Protein AF-A0AA38DSI3-F1 (afdb_monomer)

Nearest PDB structures (foldseek):
  7qya-assembly1_d  TM=2.895E-01  e=2.651E+00  Homo sapiens
  8oz0-assembly1_J  TM=3.644E-01  e=6.058E+00  Homo sapiens

Structure (mmCIF, N/CA/C/O backbone):
data_AF-A0AA38DSI3-F1
#
_entry.id   AF-A0AA38DSI3-F1
#
loop_
_atom_site.group_PDB
_atom_site.id
_atom_site.type_symbol
_atom_site.label_atom_id
_atom_site.label_alt_id
_atom_site.label_comp_id
_atom_site.label_asym_id
_atom_site.label_entity_id
_atom_site.label_seq_id
_atom_site.pdbx_PDB_ins_code
_atom_site.Cartn_x
_atom_site.Cartn_y
_atom_site.Cartn_z
_atom_site.occupancy
_atom_site.B_iso_or_equiv
_atom_site.auth_seq_id
_atom_site.auth_comp_id
_atom_site.auth_asym_id
_atom_site.auth_atom_id
_atom_site.pdbx_PDB_model_num
ATOM 1 N N . MET A 1 1 ? -26.813 -2.487 16.974 1.00 48.69 1 MET A N 1
ATOM 2 C CA . MET A 1 1 ? -26.670 -2.305 18.436 1.00 48.69 1 MET A CA 1
ATOM 3 C C . MET A 1 1 ? -25.994 -0.966 18.668 1.00 48.69 1 MET A C 1
ATOM 5 O O . MET A 1 1 ? -25.094 -0.634 17.911 1.00 48.69 1 MET A O 1
ATOM 9 N N . LYS A 1 2 ? -26.479 -0.150 19.606 1.00 64.44 2 LYS A N 1
ATOM 10 C CA . LYS A 1 2 ? -25.914 1.180 19.876 1.00 64.44 2 LYS A CA 1
ATOM 11 C C . LYS A 1 2 ? -24.798 0.987 20.908 1.00 64.44 2 LYS A C 1
ATOM 13 O O . LYS A 1 2 ? -25.106 0.487 21.983 1.00 64.44 2 LYS A O 1
ATOM 18 N N . LEU A 1 3 ? -23.550 1.314 20.563 1.00 73.88 3 LEU A N 1
ATOM 19 C CA . LEU A 1 3 ? -22.416 1.258 21.499 1.00 73.88 3 LEU A CA 1
ATOM 20 C C . LEU A 1 3 ? -22.756 1.978 22.807 1.00 73.88 3 LEU A C 1
ATOM 22 O O . LEU A 1 3 ? -23.334 3.073 22.778 1.00 73.88 3 LEU A O 1
ATOM 26 N N . SER A 1 4 ? -22.364 1.385 23.931 1.00 81.56 4 SER A N 1
ATOM 27 C CA . SER A 1 4 ? -22.469 2.016 25.245 1.00 81.56 4 SER A CA 1
ATOM 28 C C . SER A 1 4 ? -21.498 3.195 25.350 1.00 81.56 4 SER A C 1
ATOM 30 O O . SER A 1 4 ? -20.478 3.241 24.664 1.00 81.56 4 SER A O 1
ATOM 32 N N . ALA A 1 5 ? -21.784 4.158 26.231 1.00 79.31 5 ALA A N 1
ATOM 33 C CA . ALA A 1 5 ? -20.927 5.335 26.418 1.00 79.31 5 ALA A CA 1
ATOM 34 C C . ALA A 1 5 ? -19.47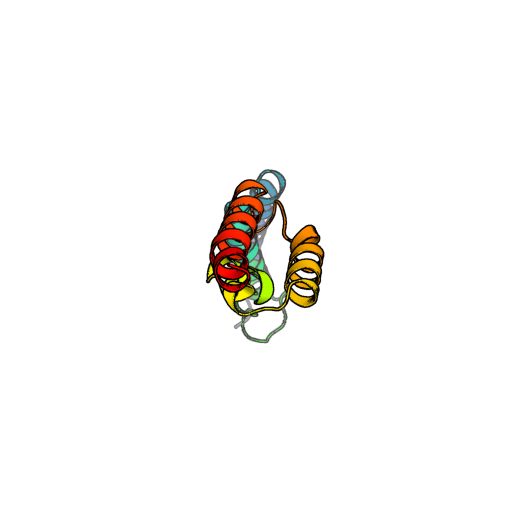8 4.970 26.803 1.00 79.31 5 ALA A C 1
ATOM 36 O O . ALA A 1 5 ? -18.550 5.629 26.350 1.00 79.31 5 ALA A O 1
ATOM 37 N N . ILE A 1 6 ? -19.294 3.895 27.578 1.00 83.62 6 ILE A N 1
ATOM 38 C CA . ILE A 1 6 ? -17.973 3.375 27.964 1.00 83.62 6 ILE A CA 1
ATOM 39 C C . ILE A 1 6 ? -17.250 2.732 26.777 1.00 83.62 6 ILE A C 1
ATOM 41 O O . ILE A 1 6 ? -16.075 2.992 26.571 1.00 83.62 6 ILE A O 1
ATOM 45 N N . GLU A 1 7 ? -17.954 1.950 25.956 1.00 81.25 7 GLU A N 1
ATOM 46 C CA . GLU A 1 7 ? -17.360 1.312 24.773 1.00 81.25 7 GLU A CA 1
ATOM 47 C C . GLU A 1 7 ? -16.944 2.347 23.722 1.00 81.25 7 GLU A C 1
ATOM 49 O O . GLU A 1 7 ? -15.940 2.170 23.045 1.00 81.25 7 GLU A O 1
ATOM 54 N N . ARG A 1 8 ? -17.684 3.458 23.596 1.00 83.00 8 ARG A N 1
ATOM 55 C CA . ARG A 1 8 ? -17.239 4.583 22.761 1.00 83.00 8 ARG A CA 1
ATOM 56 C C . ARG A 1 8 ? -15.981 5.242 23.299 1.00 83.00 8 ARG A C 1
ATOM 58 O O . ARG A 1 8 ? -15.132 5.592 22.496 1.00 83.00 8 ARG A O 1
ATOM 65 N N . LEU A 1 9 ? -15.895 5.436 24.614 1.00 87.38 9 LEU A N 1
ATOM 66 C CA . LEU A 1 9 ? -14.734 6.063 25.236 1.00 87.38 9 LEU A CA 1
ATOM 67 C C . LEU A 1 9 ? -13.477 5.215 25.006 1.00 87.38 9 LEU A C 1
ATOM 69 O O . LEU A 1 9 ? -12.499 5.731 24.487 1.00 87.38 9 LEU A O 1
ATOM 73 N N . ASP A 1 10 ? -13.563 3.909 25.262 1.00 88.19 10 ASP A N 1
ATOM 74 C CA . ASP A 1 10 ? -12.467 2.956 25.039 1.00 88.19 10 ASP A CA 1
ATOM 75 C C . ASP A 1 10 ? -12.010 2.922 23.568 1.00 88.19 10 ASP A C 1
ATOM 77 O O . ASP A 1 10 ? -10.821 2.993 23.262 1.00 88.19 10 ASP A O 1
ATOM 81 N N . LEU A 1 11 ? -12.964 2.909 22.630 1.00 87.38 11 LEU A N 1
ATOM 82 C CA . LEU A 1 11 ? -12.663 2.979 21.201 1.00 87.38 11 LEU A CA 1
ATOM 83 C C . LEU A 1 11 ? -12.056 4.329 20.787 1.00 87.38 11 LEU A C 1
ATOM 85 O O . LEU A 1 11 ? -11.224 4.357 19.885 1.00 87.38 11 LEU A O 1
ATOM 89 N N . SER A 1 12 ? -12.456 5.438 21.413 1.00 85.81 12 SER A N 1
ATOM 90 C CA . SER A 1 12 ? -11.848 6.752 21.175 1.00 85.81 12 SER A CA 1
ATOM 91 C C . SER A 1 12 ? -10.412 6.816 21.695 1.00 85.81 12 SER A C 1
ATOM 93 O O . SER A 1 12 ? -9.540 7.252 20.952 1.00 85.81 12 SER A O 1
ATOM 95 N N . ASP A 1 13 ? -10.144 6.308 22.899 1.00 90.75 13 ASP A N 1
ATOM 96 C CA . ASP A 1 13 ? -8.783 6.234 23.445 1.00 90.75 13 ASP A CA 1
ATOM 97 C C . ASP A 1 13 ? -7.876 5.363 22.557 1.00 90.75 13 ASP A C 1
ATOM 99 O O . ASP A 1 13 ? -6.750 5.743 22.225 1.00 90.75 13 ASP A O 1
ATOM 103 N N . LYS A 1 14 ? -8.396 4.224 22.083 1.00 88.94 14 LYS A N 1
ATOM 104 C CA . LYS A 1 14 ? -7.683 3.351 21.144 1.00 88.94 14 LYS A CA 1
ATOM 105 C C . LYS A 1 14 ? -7.414 4.030 19.796 1.00 88.94 14 LYS A C 1
ATOM 107 O O . LYS A 1 14 ? -6.346 3.843 19.217 1.00 88.94 14 LYS A O 1
ATOM 112 N N . LEU A 1 15 ? -8.369 4.809 19.287 1.00 89.06 15 LEU A N 1
ATOM 113 C CA . LEU A 1 15 ? -8.205 5.571 18.048 1.00 89.06 15 LEU A CA 1
ATOM 114 C C . LEU A 1 15 ? -7.083 6.609 18.173 1.00 89.06 15 LEU A C 1
ATOM 116 O O . LEU A 1 15 ? -6.255 6.719 17.270 1.00 89.06 15 LEU A O 1
ATOM 120 N N . ASP A 1 16 ? -7.037 7.346 19.283 1.00 90.00 16 ASP A N 1
ATOM 121 C CA . ASP A 1 16 ? -5.992 8.338 19.551 1.00 90.00 16 ASP A CA 1
ATOM 122 C C . ASP A 1 16 ? -4.596 7.699 19.628 1.00 90.00 16 ASP A C 1
ATOM 124 O O . ASP A 1 16 ? -3.635 8.236 19.065 1.00 90.00 16 ASP A O 1
ATOM 128 N N . GLU A 1 17 ? -4.476 6.522 20.249 1.00 91.88 17 GLU A N 1
ATOM 129 C CA . GLU A 1 17 ? -3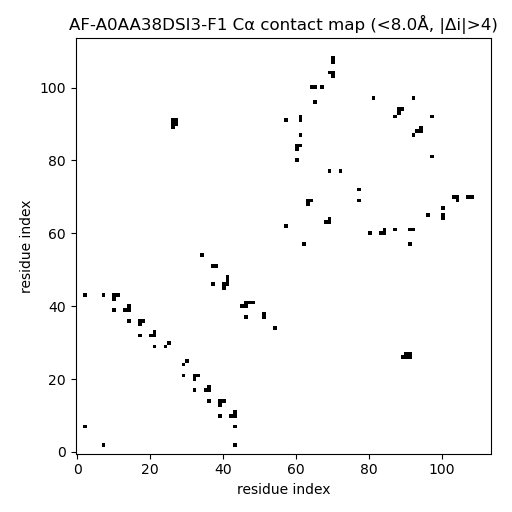.214 5.776 20.305 1.00 91.88 17 GLU A CA 1
ATOM 130 C C . GLU A 1 17 ? -2.744 5.340 18.907 1.00 91.88 17 GLU A C 1
ATOM 132 O O . GLU A 1 17 ? -1.601 5.613 18.521 1.00 91.88 17 GLU A O 1
ATOM 137 N N . LEU A 1 18 ? -3.640 4.746 18.112 1.00 88.25 18 LEU A N 1
ATOM 138 C CA . LEU A 1 18 ? -3.344 4.307 16.745 1.00 88.25 18 LEU A CA 1
ATOM 139 C C . LEU A 1 18 ? -2.964 5.484 15.834 1.00 88.25 18 LEU A C 1
ATOM 141 O O . LEU A 1 18 ? -1.999 5.395 15.073 1.00 88.25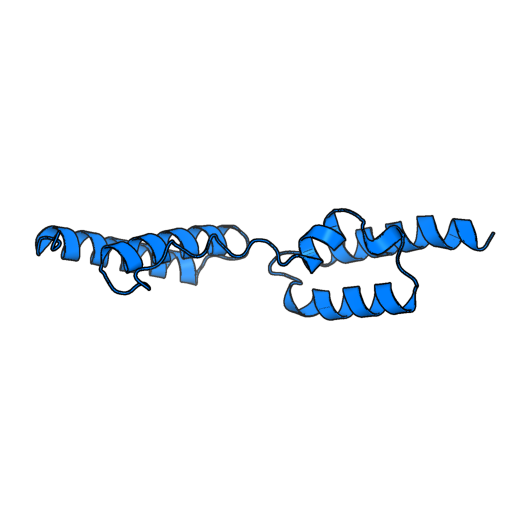 18 LEU A O 1
ATOM 145 N N . LEU A 1 19 ? -3.661 6.621 15.941 1.00 86.38 19 LEU A N 1
ATOM 146 C CA . LEU A 1 19 ? -3.318 7.850 15.215 1.00 86.38 19 LEU A CA 1
ATOM 147 C C . LEU A 1 19 ? -1.960 8.414 15.653 1.00 86.38 19 LEU A C 1
ATOM 149 O O . LEU A 1 19 ? -1.216 8.959 14.832 1.00 86.38 19 LEU A O 1
ATOM 153 N N . GLY A 1 20 ? -1.613 8.284 16.935 1.00 87.62 20 GLY A N 1
ATOM 154 C CA . GLY A 1 20 ? -0.293 8.624 17.459 1.00 87.62 20 GLY A CA 1
ATOM 155 C C . GLY A 1 20 ? 0.819 7.776 16.839 1.00 87.62 20 GLY A C 1
ATOM 156 O O . GLY A 1 20 ? 1.847 8.316 16.422 1.00 87.62 20 GLY A O 1
ATOM 157 N N . GLN A 1 21 ? 0.593 6.468 16.712 1.00 85.69 21 GLN A N 1
ATOM 158 C CA . GLN A 1 21 ? 1.530 5.531 16.088 1.00 85.69 21 GLN A CA 1
ATOM 159 C C . GLN A 1 21 ? 1.651 5.758 14.574 1.00 85.69 21 GLN A C 1
ATOM 161 O O . GLN A 1 21 ? 2.764 5.810 14.046 1.00 85.69 21 GLN A O 1
ATOM 166 N N . ALA A 1 22 ? 0.530 5.988 13.885 1.00 82.81 22 ALA A N 1
ATOM 167 C CA . ALA A 1 22 ? 0.494 6.220 12.442 1.00 82.81 22 ALA A CA 1
ATOM 168 C C . ALA A 1 22 ? 1.313 7.450 12.017 1.00 82.81 22 ALA A C 1
ATOM 170 O O . ALA A 1 22 ? 1.954 7.430 10.972 1.00 82.81 22 ALA A O 1
ATOM 171 N N . LYS A 1 23 ? 1.385 8.500 12.850 1.00 81.88 23 LYS A N 1
ATOM 172 C CA . LYS A 1 23 ? 2.200 9.701 12.568 1.00 81.88 23 LYS A CA 1
ATOM 173 C C . LYS A 1 23 ? 3.693 9.423 12.397 1.00 81.88 23 LYS A C 1
ATOM 175 O O . LYS A 1 23 ? 4.381 10.226 11.773 1.00 81.88 23 LYS A O 1
ATOM 180 N N . SER A 1 24 ? 4.192 8.341 12.989 1.00 79.06 24 SER A N 1
ATOM 181 C CA . SER A 1 24 ? 5.619 7.992 12.978 1.00 79.06 24 SER A CA 1
ATOM 182 C C . SER A 1 24 ? 5.912 6.716 12.184 1.00 79.06 24 SER A C 1
ATOM 184 O O . SER A 1 24 ? 7.077 6.361 12.011 1.00 79.06 24 SER A O 1
ATOM 186 N N . ALA A 1 25 ? 4.876 6.020 11.711 1.00 78.38 25 ALA A N 1
ATOM 187 C CA . ALA A 1 25 ? 4.997 4.793 10.938 1.00 78.38 25 ALA A CA 1
ATOM 188 C C . ALA A 1 25 ? 5.159 5.085 9.440 1.00 78.38 25 ALA A C 1
ATOM 190 O O . ALA A 1 25 ? 4.643 6.070 8.916 1.00 78.38 25 ALA A O 1
ATOM 191 N N . THR A 1 26 ? 5.862 4.203 8.732 1.00 76.19 26 THR A N 1
ATOM 192 C CA . THR A 1 26 ? 6.089 4.304 7.284 1.00 76.19 26 THR A CA 1
ATOM 193 C C . THR A 1 26 ? 5.917 2.945 6.602 1.00 76.19 26 THR A C 1
ATOM 195 O O . THR A 1 26 ? 6.009 1.893 7.242 1.00 76.19 26 THR A O 1
ATOM 198 N N . GLY A 1 27 ? 5.646 2.961 5.292 1.00 78.75 27 GLY A N 1
ATOM 199 C CA . GLY A 1 27 ? 5.519 1.751 4.473 1.00 78.75 27 GLY A CA 1
ATOM 200 C C . GLY A 1 27 ? 4.427 0.796 4.970 1.00 78.75 27 GLY A C 1
ATOM 201 O O . GLY A 1 27 ? 3.326 1.221 5.309 1.00 78.75 27 GLY A O 1
ATOM 202 N N . ILE A 1 28 ? 4.745 -0.498 5.046 1.00 72.94 28 ILE A N 1
ATOM 203 C CA . ILE A 1 28 ? 3.800 -1.561 5.435 1.00 72.94 28 ILE A CA 1
ATOM 204 C C . ILE A 1 28 ? 3.249 -1.376 6.855 1.00 72.94 28 ILE A C 1
ATOM 206 O O . ILE A 1 28 ? 2.078 -1.647 7.094 1.00 72.94 28 ILE A O 1
ATOM 210 N N . ALA A 1 29 ? 4.056 -0.859 7.786 1.00 75.19 29 ALA A N 1
ATOM 211 C CA . ALA A 1 29 ? 3.601 -0.606 9.153 1.00 75.19 29 ALA A CA 1
ATOM 212 C C . ALA A 1 29 ? 2.546 0.510 9.213 1.00 75.19 29 ALA A C 1
ATOM 214 O O . ALA A 1 29 ? 1.629 0.450 10.025 1.00 75.19 29 ALA A O 1
ATOM 215 N N . LEU A 1 30 ? 2.655 1.516 8.337 1.00 80.19 30 LEU A N 1
ATOM 216 C CA . LEU A 1 30 ? 1.635 2.555 8.218 1.00 80.19 30 LEU A CA 1
ATOM 217 C C . LEU A 1 30 ? 0.335 1.989 7.636 1.00 80.19 30 LEU A C 1
ATOM 219 O O . LEU A 1 30 ? -0.738 2.378 8.082 1.00 80.19 30 LEU A O 1
ATOM 223 N N . LEU A 1 31 ? 0.419 1.081 6.662 1.00 78.38 31 LEU A N 1
ATOM 224 C CA . LEU A 1 31 ? -0.763 0.449 6.067 1.00 78.38 31 LEU A CA 1
ATOM 225 C C . LEU A 1 31 ? -1.540 -0.375 7.100 1.00 78.38 31 LEU A C 1
ATOM 227 O O . LEU A 1 31 ? -2.733 -0.150 7.266 1.00 78.38 31 LEU A O 1
ATOM 231 N N . ASP A 1 32 ? -0.850 -1.226 7.862 1.00 80.94 32 ASP A N 1
ATOM 232 C CA . ASP A 1 32 ? -1.468 -2.038 8.920 1.00 80.94 32 ASP A CA 1
ATOM 233 C C . ASP A 1 32 ? -2.127 -1.167 10.007 1.00 80.94 32 ASP A C 1
ATOM 235 O O . ASP A 1 32 ? -3.238 -1.438 10.459 1.00 80.94 32 ASP A O 1
ATOM 239 N N . LEU A 1 33 ? -1.488 -0.049 10.372 1.00 83.50 33 LEU A N 1
ATOM 240 C CA . LEU A 1 33 ? -2.071 0.915 11.307 1.00 83.50 33 LEU A CA 1
ATOM 241 C C . LEU A 1 33 ? -3.318 1.607 10.746 1.00 83.50 33 LEU A C 1
ATOM 243 O O . LEU A 1 33 ? -4.266 1.818 11.498 1.00 83.50 33 LEU A O 1
ATOM 247 N N . ASN A 1 34 ? -3.348 1.950 9.455 1.00 82.56 34 ASN A N 1
ATOM 248 C CA . ASN A 1 34 ? -4.543 2.538 8.842 1.00 82.56 34 ASN A CA 1
ATOM 249 C C . ASN A 1 34 ? -5.712 1.544 8.833 1.00 82.56 34 ASN A C 1
ATOM 251 O O . ASN A 1 34 ? -6.816 1.936 9.198 1.00 82.56 34 ASN A O 1
ATOM 255 N N . ASP A 1 35 ? -5.464 0.262 8.551 1.00 83.06 35 ASP A N 1
ATOM 256 C CA . ASP A 1 35 ? -6.504 -0.775 8.613 1.00 83.06 35 ASP A CA 1
ATOM 257 C C . ASP A 1 35 ? -7.111 -0.889 10.024 1.00 83.06 35 ASP A C 1
ATOM 259 O O . ASP A 1 35 ? -8.332 -0.973 10.197 1.00 83.06 35 ASP A O 1
ATOM 263 N N . GLN A 1 36 ? -6.270 -0.826 11.061 1.00 84.56 36 GLN A N 1
ATOM 264 C CA . GLN A 1 36 ? -6.727 -0.831 12.453 1.00 84.56 36 GLN A CA 1
ATOM 265 C C . GLN A 1 36 ? -7.518 0.438 12.821 1.00 84.56 36 GLN A C 1
ATOM 267 O O . GLN A 1 36 ? -8.510 0.355 13.552 1.00 84.56 36 GLN A O 1
ATOM 272 N N . ILE A 1 37 ? -7.104 1.607 12.320 1.00 86.62 37 ILE A N 1
ATOM 273 C CA . ILE A 1 37 ? -7.804 2.889 12.509 1.00 86.62 37 ILE A CA 1
ATOM 274 C C . ILE A 1 37 ? -9.192 2.837 11.864 1.00 86.62 37 ILE A C 1
ATOM 276 O O . ILE A 1 37 ? -10.181 3.194 12.510 1.00 86.62 37 ILE A O 1
ATOM 280 N N . ASP A 1 38 ? -9.282 2.351 10.627 1.00 83.75 38 ASP A N 1
ATOM 281 C CA . ASP A 1 38 ? -10.544 2.194 9.904 1.00 83.75 38 ASP A CA 1
ATOM 282 C C . ASP A 1 38 ? -11.498 1.241 10.634 1.00 83.75 38 ASP A C 1
ATOM 284 O O . ASP A 1 38 ? -12.679 1.555 10.804 1.00 83.75 38 ASP A O 1
ATOM 288 N N . GLU A 1 39 ? -10.999 0.123 11.169 1.00 85.44 39 GLU A N 1
ATOM 289 C CA . GLU A 1 39 ? -11.818 -0.800 11.961 1.00 85.44 39 GLU A CA 1
ATOM 290 C C . GLU A 1 39 ? -12.439 -0.109 13.191 1.00 85.44 39 GLU A C 1
ATOM 292 O O . GLU A 1 39 ? -13.624 -0.297 13.503 1.00 85.44 39 GLU A O 1
ATOM 297 N N . VAL A 1 40 ? -11.660 0.723 13.888 1.00 86.62 40 VAL A N 1
ATOM 298 C CA . VAL A 1 40 ? -12.125 1.483 15.056 1.00 86.62 40 VAL A CA 1
ATOM 299 C C . VAL A 1 40 ? -13.129 2.569 14.650 1.00 86.62 40 VAL A C 1
ATOM 301 O O . VAL A 1 40 ? -14.162 2.721 15.309 1.00 86.62 40 VAL A O 1
ATOM 304 N N . LEU A 1 41 ? -12.897 3.275 13.539 1.00 84.12 41 LEU A N 1
ATOM 305 C CA . LEU A 1 41 ? -13.817 4.283 13.001 1.00 84.12 41 LEU A CA 1
ATOM 306 C C . LEU A 1 41 ? -15.154 3.674 12.561 1.00 84.12 41 LEU A C 1
ATOM 308 O O . LEU A 1 41 ? -16.211 4.241 12.852 1.00 84.12 41 LEU A O 1
ATOM 312 N N . VAL A 1 42 ? -15.137 2.503 11.921 1.00 83.00 42 VAL A N 1
ATOM 313 C CA . VAL A 1 42 ? -16.348 1.749 11.561 1.00 83.00 42 VAL A CA 1
ATOM 314 C C . VAL A 1 42 ? -17.114 1.344 12.818 1.00 83.00 42 VAL A C 1
ATOM 316 O O . VAL A 1 42 ? -18.321 1.587 12.898 1.00 83.00 42 VAL A O 1
ATOM 319 N N . LYS A 1 43 ? -16.427 0.805 13.836 1.00 82.38 43 LYS A N 1
ATOM 320 C CA . LYS A 1 43 ? -17.047 0.448 15.124 1.00 82.38 43 LYS A CA 1
ATOM 321 C C . LYS A 1 43 ? -17.695 1.660 15.789 1.00 82.38 43 LYS A C 1
ATOM 323 O O . LYS A 1 43 ? -18.842 1.564 16.219 1.00 82.38 43 LYS A O 1
ATOM 328 N N . LEU A 1 44 ? -17.017 2.809 15.809 1.00 80.75 44 LEU A N 1
ATOM 329 C CA . LEU A 1 44 ? -17.538 4.072 16.349 1.00 80.75 44 LEU A CA 1
ATOM 330 C C . LEU A 1 44 ? -18.694 4.677 15.526 1.00 80.75 44 LEU A C 1
ATOM 332 O O . LEU A 1 44 ? -19.398 5.561 16.022 1.00 80.75 44 LEU A O 1
ATOM 336 N N . GLY A 1 45 ? -18.933 4.181 14.310 1.00 75.81 45 GLY A N 1
ATOM 337 C CA . GLY A 1 45 ? -19.994 4.646 13.416 1.00 75.81 45 GLY A CA 1
ATOM 338 C C . GLY A 1 45 ? -19.600 5.831 12.530 1.00 75.81 45 GLY A C 1
ATOM 339 O O . GLY A 1 45 ? -20.486 6.505 12.010 1.00 75.81 45 GLY A O 1
ATOM 340 N N . TYR A 1 46 ? -18.299 6.091 12.372 1.00 75.75 46 TYR A N 1
ATOM 341 C CA . TYR A 1 46 ? -17.739 7.119 11.486 1.00 75.75 46 TYR A CA 1
ATOM 342 C C . TYR A 1 46 ? -17.306 6.575 10.112 1.00 75.75 46 TYR A C 1
ATOM 344 O O . TYR A 1 46 ? -16.987 7.365 9.227 1.00 75.75 46 TYR A O 1
ATOM 352 N N . GLY A 1 47 ? -17.315 5.254 9.913 1.00 62.19 47 GLY A N 1
ATOM 353 C CA . GLY A 1 47 ? -17.041 4.615 8.622 1.00 62.19 47 GLY A CA 1
ATOM 354 C C . GLY A 1 47 ? -18.298 4.414 7.757 1.00 62.19 47 GLY A C 1
ATOM 355 O O . GLY A 1 47 ? -19.418 4.403 8.283 1.00 62.19 47 GLY A O 1
ATOM 356 N N . PRO A 1 48 ? -18.154 4.238 6.430 1.00 55.47 48 PRO A N 1
ATOM 357 C CA . PRO A 1 48 ? -19.268 3.837 5.577 1.00 55.47 48 PRO A CA 1
ATOM 358 C C . PRO A 1 48 ? -19.852 2.509 6.083 1.00 55.47 48 PRO A C 1
ATOM 360 O O . PRO A 1 48 ? -19.130 1.605 6.475 1.00 55.47 48 PRO A O 1
ATOM 363 N N . THR A 1 49 ? -21.179 2.369 6.080 1.00 53.44 49 THR A N 1
ATOM 364 C CA . THR A 1 49 ? -21.887 1.163 6.569 1.00 53.44 49 THR A CA 1
ATOM 365 C C . THR A 1 49 ? -21.756 -0.045 5.625 1.00 53.44 49 THR A C 1
ATOM 367 O O . THR A 1 49 ? -22.466 -1.037 5.782 1.00 53.44 49 THR A O 1
ATOM 370 N N . GLY A 1 50 ? -20.893 0.056 4.614 1.00 45.91 50 GLY A N 1
ATOM 371 C CA . GLY A 1 50 ? -20.502 -1.040 3.741 1.00 45.91 50 GLY A CA 1
ATOM 372 C C . GLY A 1 50 ? -19.199 -1.638 4.247 1.00 45.91 50 GLY A C 1
ATOM 373 O O . GLY A 1 50 ? -18.383 -0.910 4.801 1.00 45.91 50 GLY A O 1
ATOM 374 N N . GLU A 1 51 ? -19.068 -2.954 4.077 1.00 42.16 51 GLU A N 1
ATOM 375 C CA . GLU A 1 51 ? -17.853 -3.769 4.214 1.00 42.16 51 GLU A CA 1
ATOM 376 C C . GLU A 1 51 ? -16.571 -2.918 4.181 1.00 42.16 51 GLU A C 1
ATOM 378 O O . GLU A 1 51 ? -16.462 -2.101 3.257 1.00 42.16 51 GLU A O 1
ATOM 383 N N . PRO A 1 52 ? -15.616 -3.072 5.130 1.00 42.91 52 PRO A N 1
ATOM 384 C CA . PRO A 1 52 ? -14.317 -2.422 4.994 1.00 42.91 52 PRO A CA 1
ATOM 385 C C . PRO A 1 52 ? -13.854 -2.711 3.575 1.00 42.91 52 PRO A C 1
ATOM 387 O O . PRO A 1 52 ? -13.771 -3.880 3.187 1.00 42.91 52 PRO A O 1
ATOM 390 N N . ALA A 1 53 ? -13.697 -1.661 2.763 1.00 45.97 53 ALA A N 1
ATOM 391 C CA . ALA A 1 53 ? -13.113 -1.824 1.451 1.00 45.97 53 ALA A CA 1
ATOM 392 C C . ALA A 1 53 ? -11.770 -2.469 1.756 1.00 45.97 53 ALA A C 1
ATOM 394 O O . ALA A 1 53 ? -10.930 -1.816 2.373 1.00 45.97 53 ALA A O 1
ATOM 395 N N . ALA A 1 54 ? -11.657 -3.775 1.468 1.00 45.84 54 ALA A N 1
ATOM 396 C CA . ALA A 1 54 ? -10.455 -4.553 1.719 1.00 45.84 54 ALA A CA 1
ATOM 397 C C . ALA A 1 54 ? -9.283 -3.660 1.339 1.00 45.84 54 ALA A C 1
ATOM 399 O O . ALA A 1 54 ? -9.419 -3.035 0.273 1.00 45.84 54 ALA A O 1
ATOM 400 N N . PRO A 1 55 ? -8.236 -3.539 2.190 1.00 47.12 55 PRO A N 1
ATOM 401 C CA . PRO A 1 55 ? -7.137 -2.615 1.949 1.00 47.12 55 PRO A CA 1
ATOM 402 C C . PRO A 1 55 ? -6.842 -2.731 0.479 1.00 47.12 55 PRO A C 1
ATOM 404 O O . PRO A 1 55 ? -6.601 -3.849 0.005 1.00 47.12 55 PRO A O 1
ATOM 407 N N . ALA A 1 56 ? -7.074 -1.644 -0.265 1.00 56.41 56 ALA A N 1
ATOM 408 C CA . ALA A 1 56 ? -6.816 -1.667 -1.686 1.00 56.41 56 ALA A CA 1
ATOM 409 C C . ALA A 1 56 ? -5.348 -2.054 -1.729 1.00 56.41 56 ALA A C 1
ATOM 411 O O . ALA A 1 56 ? -4.506 -1.290 -1.255 1.00 56.41 56 ALA A O 1
ATOM 412 N N . GLY A 1 57 ? -5.094 -3.315 -2.093 1.00 58.44 57 GLY A N 1
ATOM 413 C CA . GLY A 1 57 ? -3.786 -3.919 -1.938 1.00 58.44 57 GLY A CA 1
ATOM 414 C C . GLY A 1 57 ? -2.775 -3.115 -2.743 1.00 58.44 57 GLY A C 1
ATOM 415 O O . GLY A 1 57 ? -3.139 -2.100 -3.351 1.00 58.44 57 GLY A O 1
ATOM 416 N N . PRO A 1 58 ? -1.512 -3.559 -2.827 1.00 65.69 58 PRO A N 1
ATOM 417 C CA . PRO A 1 58 ? -0.615 -2.972 -3.812 1.00 65.69 58 PRO A CA 1
ATOM 418 C C . PRO A 1 58 ? -1.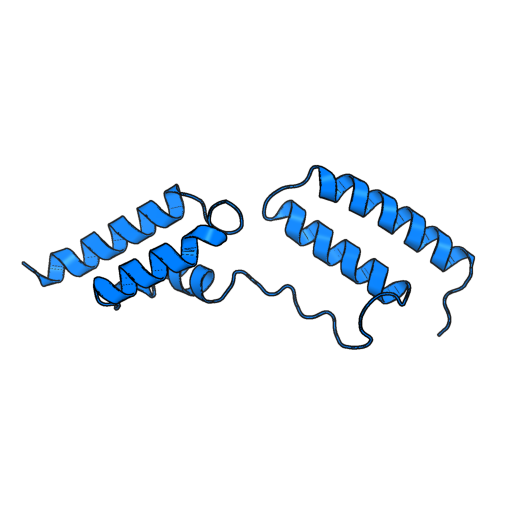391 -2.831 -5.133 1.00 65.69 58 PRO A C 1
ATOM 420 O O . PRO A 1 58 ? -2.020 -3.805 -5.565 1.00 65.69 58 PRO A O 1
ATOM 423 N N . PRO A 1 59 ? -1.502 -1.608 -5.686 1.00 76.38 59 PRO A N 1
ATOM 424 C CA . PRO A 1 59 ? -2.354 -1.380 -6.839 1.00 76.38 59 PRO A CA 1
ATOM 425 C C . PRO A 1 59 ? -1.924 -2.350 -7.927 1.00 76.38 59 PRO A C 1
ATOM 427 O O . PRO A 1 59 ? -0.736 -2.649 -8.014 1.00 76.38 59 PRO A O 1
ATOM 430 N N . LYS A 1 60 ? -2.863 -2.851 -8.740 1.00 79.12 60 LYS A N 1
ATOM 431 C CA . LYS A 1 60 ? -2.583 -3.943 -9.695 1.00 79.12 60 LYS A CA 1
ATOM 432 C C . LYS A 1 60 ? -1.272 -3.754 -10.453 1.00 79.12 60 LYS A C 1
ATOM 434 O O . LYS A 1 60 ? -0.471 -4.666 -10.499 1.00 79.12 60 LYS A O 1
ATOM 439 N N . ILE A 1 61 ? -0.988 -2.528 -10.888 1.00 83.50 61 ILE A N 1
ATOM 440 C CA . ILE A 1 61 ? 0.271 -2.172 -11.546 1.00 83.50 61 ILE A CA 1
ATOM 441 C C . ILE A 1 61 ? 1.544 -2.540 -10.759 1.00 83.50 61 ILE A C 1
ATOM 443 O O . ILE A 1 61 ? 2.513 -2.994 -11.355 1.00 83.50 61 ILE A O 1
ATOM 447 N N . VAL A 1 62 ? 1.557 -2.377 -9.436 1.00 83.94 62 VAL A N 1
ATOM 448 C CA . VAL A 1 62 ? 2.655 -2.789 -8.551 1.00 83.94 62 VAL A CA 1
ATOM 449 C C . VAL A 1 62 ? 2.724 -4.310 -8.459 1.00 83.94 62 VAL A C 1
ATOM 451 O O . VAL A 1 62 ? 3.810 -4.880 -8.530 1.00 83.94 62 VAL A O 1
ATOM 454 N N . THR A 1 63 ? 1.575 -4.974 -8.316 1.00 84.06 63 THR A N 1
ATOM 455 C CA . THR A 1 63 ? 1.503 -6.439 -8.231 1.00 84.06 63 THR A CA 1
ATOM 456 C C . THR A 1 63 ? 1.956 -7.100 -9.532 1.00 84.06 63 THR A C 1
ATOM 458 O O . THR A 1 63 ? 2.793 -7.995 -9.496 1.00 84.06 63 THR A O 1
ATOM 461 N N . ASP A 1 64 ? 1.467 -6.610 -10.671 1.00 84.56 64 ASP A N 1
ATOM 462 C CA . ASP A 1 64 ? 1.818 -7.059 -12.020 1.00 84.56 64 ASP A CA 1
ATOM 463 C C . ASP A 1 64 ? 3.299 -6.778 -12.319 1.00 84.56 64 ASP A C 1
ATOM 465 O O . ASP A 1 64 ? 3.995 -7.606 -12.911 1.00 84.56 64 ASP A O 1
ATOM 469 N N . PHE A 1 65 ? 3.829 -5.642 -11.850 1.00 87.38 65 PHE A N 1
ATOM 470 C CA . PHE A 1 65 ? 5.252 -5.344 -11.981 1.00 87.38 65 PHE A CA 1
ATOM 471 C C . PHE A 1 65 ? 6.116 -6.323 -11.178 1.00 87.38 65 PHE A C 1
ATOM 473 O O . PHE A 1 65 ? 7.037 -6.913 -11.733 1.00 87.38 65 PHE A O 1
ATOM 480 N N . LEU A 1 66 ? 5.803 -6.571 -9.904 1.00 83.69 66 LEU A N 1
ATOM 481 C CA . LEU A 1 66 ? 6.540 -7.541 -9.080 1.00 83.69 66 LEU A CA 1
ATOM 482 C C . LEU A 1 66 ? 6.398 -8.983 -9.584 1.00 83.69 66 LEU A C 1
ATOM 484 O O . LEU A 1 66 ? 7.325 -9.777 -9.440 1.00 83.69 66 LEU A O 1
ATOM 488 N N . ALA A 1 67 ? 5.269 -9.316 -10.211 1.00 86.38 67 ALA A N 1
ATOM 489 C CA . ALA A 1 67 ? 5.053 -10.604 -10.863 1.00 86.38 67 ALA A CA 1
ATOM 490 C C . ALA A 1 67 ? 5.864 -10.772 -12.165 1.00 86.38 67 ALA A C 1
ATOM 492 O O . ALA A 1 67 ? 5.877 -11.860 -12.743 1.00 86.38 67 ALA A O 1
ATOM 493 N N . GLY A 1 68 ? 6.546 -9.721 -12.637 1.00 84.19 68 GLY A N 1
ATOM 494 C CA . GLY A 1 68 ? 7.315 -9.758 -13.878 1.00 84.19 68 GLY A CA 1
ATOM 495 C C . GLY A 1 68 ? 6.437 -9.747 -15.128 1.00 84.19 68 GLY A C 1
ATOM 496 O O . GLY A 1 68 ? 6.869 -10.186 -16.195 1.00 84.19 68 GLY A O 1
ATOM 497 N N . GLU A 1 69 ? 5.201 -9.256 -15.028 1.00 84.88 69 GLU A N 1
ATOM 498 C CA . GLU A 1 69 ? 4.252 -9.221 -16.144 1.00 84.88 69 GLU A CA 1
ATOM 499 C C . GLU A 1 69 ? 4.718 -8.268 -17.261 1.00 84.88 69 GLU A C 1
ATOM 501 O O . GLU A 1 69 ? 4.406 -8.456 -18.441 1.00 84.88 69 GLU A O 1
ATOM 506 N N . PHE A 1 70 ? 5.593 -7.322 -16.901 1.00 82.38 70 PHE A N 1
ATOM 507 C CA . PHE A 1 70 ? 6.301 -6.448 -17.828 1.00 82.38 70 PHE A CA 1
ATOM 508 C C . PHE A 1 70 ? 7.145 -7.193 -18.871 1.00 82.38 70 PHE A C 1
ATOM 510 O O . PHE A 1 70 ? 7.383 -6.649 -19.944 1.00 82.38 70 PHE A O 1
ATOM 517 N N . ASN A 1 71 ? 7.578 -8.437 -18.619 1.00 81.88 71 ASN A N 1
ATOM 518 C CA . ASN A 1 71 ? 8.474 -9.178 -19.522 1.00 81.88 71 ASN A CA 1
ATOM 519 C C . ASN A 1 71 ? 7.902 -9.386 -20.932 1.00 81.88 71 ASN A C 1
ATOM 521 O O . ASN A 1 71 ? 8.659 -9.551 -21.883 1.00 81.88 71 ASN A O 1
ATOM 525 N N . LYS A 1 72 ? 6.573 -9.356 -21.076 1.00 79.94 72 LYS A N 1
ATOM 526 C CA . LYS A 1 72 ? 5.871 -9.514 -22.361 1.00 79.94 72 LYS A CA 1
ATOM 527 C C . LYS A 1 72 ? 5.467 -8.182 -23.001 1.00 79.94 72 LYS A C 1
ATOM 529 O O . LYS A 1 72 ? 4.849 -8.184 -24.063 1.00 79.94 72 LYS A O 1
ATOM 534 N N . GLN A 1 73 ? 5.746 -7.062 -22.339 1.00 80.12 73 GLN A N 1
ATOM 535 C CA . GLN A 1 73 ? 5.355 -5.732 -22.791 1.00 80.12 73 GLN A CA 1
ATOM 536 C C . GLN A 1 73 ? 6.398 -5.153 -23.749 1.00 80.12 73 GLN A C 1
ATOM 538 O O . GLN A 1 73 ? 7.603 -5.341 -23.574 1.00 80.12 73 GLN A O 1
ATOM 543 N N . SER A 1 74 ? 5.925 -4.395 -24.740 1.00 84.00 74 SER A N 1
ATOM 544 C CA . SER A 1 74 ? 6.781 -3.610 -25.632 1.00 84.00 74 SER A CA 1
ATOM 545 C C . SER A 1 74 ? 7.552 -2.544 -24.849 1.00 84.00 74 SER A C 1
ATOM 547 O O . SER A 1 74 ? 7.086 -2.070 -23.816 1.00 84.00 74 SER A O 1
ATOM 549 N N . ALA A 1 75 ? 8.683 -2.073 -25.384 1.00 80.44 75 ALA A N 1
ATOM 550 C CA . ALA A 1 75 ?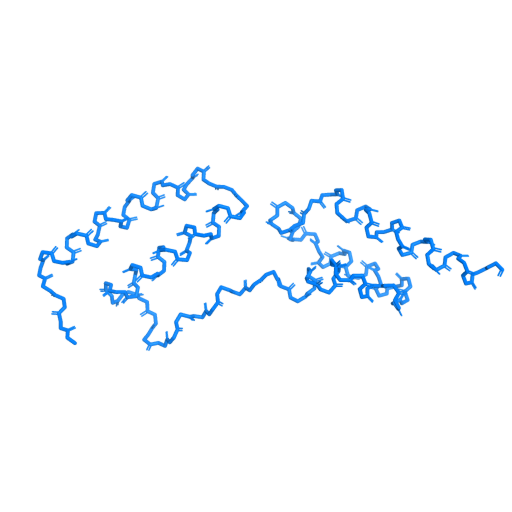 9.491 -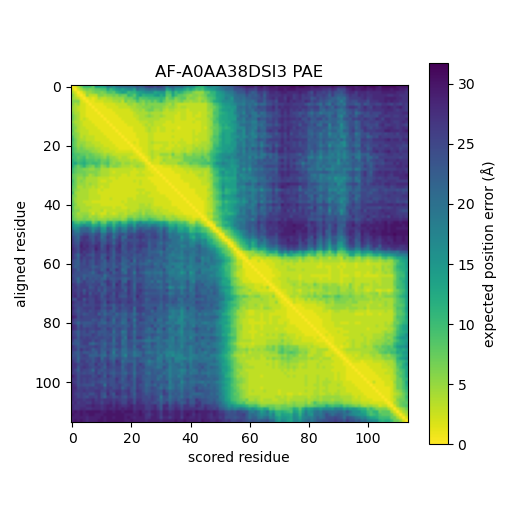1.027 -24.745 1.00 80.44 75 ALA A CA 1
ATOM 551 C C . ALA A 1 75 ? 8.678 0.231 -24.378 1.00 80.44 75 ALA A C 1
ATOM 553 O O . ALA A 1 75 ? 8.886 0.834 -23.328 1.00 80.44 75 ALA A O 1
ATOM 554 N N . THR A 1 76 ? 7.730 0.621 -25.233 1.00 83.88 76 THR A N 1
ATOM 555 C CA . THR A 1 76 ? 6.859 1.783 -25.008 1.00 83.88 76 THR A CA 1
ATOM 556 C C . THR A 1 76 ? 5.890 1.569 -23.843 1.00 83.88 76 THR A C 1
ATOM 558 O O . THR A 1 76 ? 5.760 2.457 -23.002 1.00 83.88 76 THR A O 1
ATOM 561 N N . ASP A 1 77 ? 5.254 0.398 -23.765 1.00 84.81 77 ASP A N 1
ATOM 562 C CA . ASP A 1 77 ? 4.357 0.027 -22.665 1.00 84.81 77 ASP A CA 1
ATOM 563 C C . ASP A 1 77 ? 5.122 -0.119 -21.351 1.00 84.81 77 ASP A C 1
ATOM 565 O O . ASP A 1 77 ? 4.694 0.414 -20.331 1.00 84.81 77 ASP A O 1
ATOM 569 N N . PHE A 1 78 ? 6.309 -0.728 -21.392 1.00 86.00 78 PHE A N 1
ATOM 570 C CA . PHE A 1 78 ? 7.163 -0.86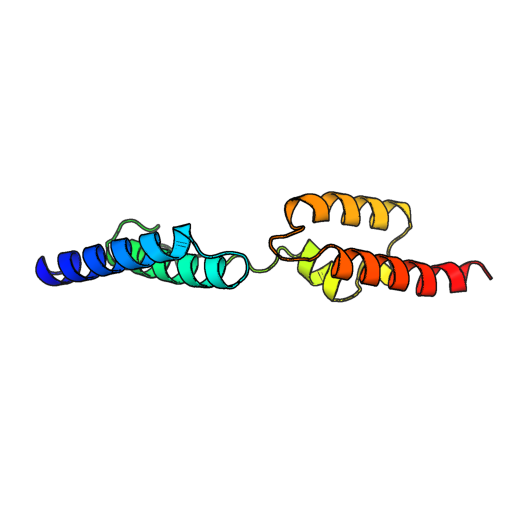5 -20.219 1.00 86.00 78 PHE A CA 1
ATOM 571 C C . PHE A 1 78 ? 7.530 0.497 -19.612 1.00 86.00 78 PHE A C 1
ATOM 573 O O . PHE A 1 78 ? 7.408 0.706 -18.406 1.00 86.00 78 PHE A O 1
ATOM 580 N N . VAL A 1 79 ? 7.913 1.472 -20.445 1.00 85.69 79 VAL A N 1
ATOM 581 C CA . VAL A 1 79 ? 8.203 2.842 -19.986 1.00 85.69 79 VAL A CA 1
ATOM 582 C C . VAL A 1 79 ? 6.957 3.523 -19.410 1.00 85.69 79 VAL A C 1
ATOM 584 O O . VAL A 1 79 ? 7.064 4.260 -18.427 1.00 85.69 79 VAL A O 1
ATOM 587 N N . ALA A 1 80 ? 5.775 3.283 -19.985 1.00 86.88 80 ALA A N 1
ATOM 588 C CA . ALA A 1 80 ? 4.522 3.802 -19.443 1.00 86.88 80 ALA A CA 1
ATOM 589 C C . ALA A 1 80 ? 4.210 3.196 -18.063 1.00 86.88 80 ALA A C 1
ATOM 591 O O . ALA A 1 80 ? 3.828 3.931 -17.150 1.00 86.88 80 ALA A O 1
ATOM 592 N N . THR A 1 81 ? 4.450 1.894 -17.883 1.00 86.69 81 THR A N 1
ATOM 593 C CA . THR A 1 81 ? 4.343 1.213 -16.589 1.00 86.69 81 THR A CA 1
ATOM 594 C C . THR A 1 81 ? 5.312 1.805 -15.571 1.00 86.69 81 THR A C 1
ATOM 596 O O . THR A 1 81 ? 4.877 2.166 -14.484 1.00 86.69 81 THR A O 1
ATOM 599 N N . LEU A 1 82 ? 6.587 2.009 -15.923 1.00 86.56 82 LEU A N 1
ATOM 600 C CA . LEU A 1 82 ? 7.569 2.627 -15.021 1.00 86.56 82 LEU A CA 1
ATOM 601 C C . LEU A 1 82 ? 7.142 4.024 -14.546 1.00 86.56 82 LEU A C 1
ATOM 603 O O . LEU A 1 82 ? 7.248 4.318 -13.359 1.00 86.56 82 LEU A O 1
ATOM 607 N N . ARG A 1 83 ? 6.603 4.867 -15.438 1.00 85.88 83 ARG A N 1
ATOM 608 C CA . ARG A 1 83 ? 6.071 6.188 -15.050 1.00 85.88 83 ARG A CA 1
ATOM 609 C C . ARG A 1 83 ? 4.869 6.090 -14.121 1.00 85.88 83 ARG A C 1
ATOM 611 O O . ARG A 1 83 ? 4.738 6.849 -13.170 1.00 85.88 83 ARG A O 1
ATOM 618 N N . ALA A 1 84 ? 3.981 5.140 -14.384 1.00 85.00 84 ALA A N 1
ATOM 619 C CA . ALA A 1 84 ? 2.825 4.908 -13.533 1.00 85.00 84 ALA A CA 1
ATOM 620 C C . ALA A 1 84 ? 3.200 4.279 -12.172 1.00 85.00 84 ALA A C 1
ATOM 622 O O . ALA A 1 84 ? 2.382 4.310 -11.255 1.00 85.00 84 ALA A O 1
ATOM 623 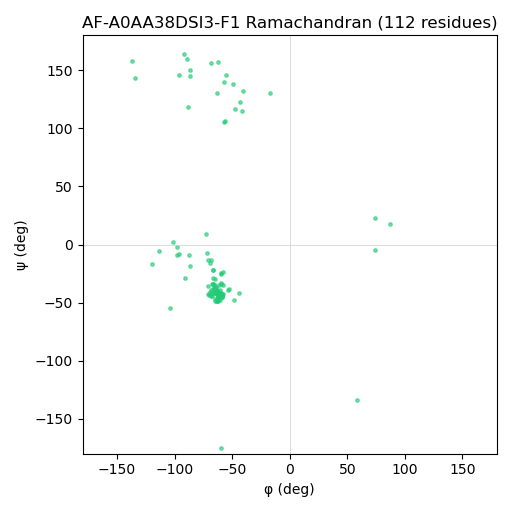N N . LEU A 1 85 ? 4.431 3.773 -12.012 1.00 84.81 85 LEU A N 1
ATOM 624 C CA . LEU A 1 85 ? 4.989 3.292 -10.744 1.00 84.81 85 LEU A CA 1
ATOM 625 C C . LEU A 1 85 ? 5.656 4.382 -9.893 1.00 84.81 85 LEU A C 1
ATOM 627 O O . LEU A 1 85 ? 5.787 4.185 -8.686 1.00 84.81 85 LEU A O 1
ATOM 631 N N . GLU A 1 86 ? 6.013 5.535 -10.470 1.00 82.25 86 GLU A N 1
ATOM 632 C CA . GLU A 1 86 ? 6.597 6.679 -9.746 1.00 82.25 86 GLU A CA 1
ATOM 633 C C . GLU A 1 86 ? 5.833 7.072 -8.464 1.00 82.25 86 GLU A C 1
ATOM 635 O O . GLU A 1 86 ? 6.476 7.205 -7.423 1.00 82.25 86 GLU A O 1
ATOM 640 N N . PRO A 1 87 ? 4.489 7.211 -8.452 1.00 81.12 87 PRO A N 1
ATOM 641 C CA . PRO A 1 87 ? 3.764 7.568 -7.227 1.00 81.12 87 PRO A CA 1
ATOM 642 C C . PRO A 1 87 ? 3.747 6.457 -6.165 1.00 81.12 87 PRO A C 1
ATOM 644 O O . PRO A 1 87 ? 3.428 6.724 -5.009 1.00 81.12 87 PRO A O 1
ATOM 647 N N . PHE A 1 88 ? 4.070 5.216 -6.538 1.00 81.88 88 PHE A N 1
ATOM 648 C CA . PHE A 1 88 ? 4.121 4.064 -5.630 1.00 81.88 88 PHE A CA 1
ATOM 649 C C . PHE A 1 88 ? 5.545 3.762 -5.147 1.00 81.88 88 PHE A C 1
ATOM 651 O O . PHE A 1 88 ? 5.738 2.961 -4.224 1.00 81.88 88 PHE A O 1
ATOM 658 N N . GLN A 1 89 ? 6.538 4.426 -5.739 1.00 72.94 89 GLN A N 1
ATOM 659 C CA . GLN A 1 89 ? 7.926 4.388 -5.314 1.00 72.94 89 GLN A CA 1
ATOM 660 C C . GLN A 1 89 ? 8.048 4.979 -3.898 1.00 72.94 89 GLN A C 1
ATOM 662 O O . GLN A 1 89 ? 7.560 6.068 -3.613 1.00 72.94 89 GLN A O 1
ATOM 667 N N . SER A 1 90 ? 8.721 4.260 -2.999 1.00 74.69 90 SER A N 1
ATOM 668 C CA . SER A 1 90 ? 8.800 4.492 -1.543 1.00 74.69 90 SER A CA 1
ATOM 669 C C . SER A 1 90 ? 7.548 4.141 -0.725 1.00 74.69 90 SER A C 1
ATOM 671 O O . SER A 1 90 ? 7.615 4.203 0.501 1.00 74.69 90 SER A O 1
ATOM 673 N N . VAL A 1 91 ? 6.435 3.747 -1.358 1.00 79.69 91 VAL A N 1
ATOM 674 C CA . VAL A 1 91 ? 5.211 3.305 -0.656 1.00 79.69 91 VAL A CA 1
ATOM 675 C C . VAL A 1 91 ? 5.074 1.787 -0.712 1.00 79.69 91 VAL A C 1
ATOM 677 O O . VAL A 1 91 ? 4.986 1.134 0.324 1.00 79.69 91 VAL A O 1
ATOM 680 N N . PHE A 1 92 ? 5.100 1.231 -1.925 1.00 80.44 92 PHE A N 1
ATOM 681 C CA . PHE A 1 92 ? 4.948 -0.206 -2.173 1.00 80.44 92 PHE A CA 1
ATOM 682 C C . PHE A 1 92 ? 6.162 -0.834 -2.866 1.00 80.44 92 PHE A C 1
ATOM 684 O O . PHE A 1 92 ? 6.295 -2.054 -2.874 1.00 80.44 92 PHE A O 1
ATOM 691 N N . LEU A 1 93 ? 7.030 -0.012 -3.460 1.00 82.38 93 LEU A N 1
ATOM 692 C CA . LEU A 1 93 ? 8.208 -0.434 -4.214 1.00 82.38 93 LEU A CA 1
ATOM 693 C C . LEU A 1 93 ? 9.410 0.408 -3.815 1.00 82.38 93 LEU A C 1
ATOM 695 O O . LEU A 1 93 ? 9.285 1.619 -3.619 1.00 82.38 93 LEU A O 1
ATOM 699 N N . THR A 1 94 ? 10.589 -0.198 -3.764 1.00 85.12 94 THR A N 1
ATOM 700 C CA . THR A 1 94 ? 11.845 0.544 -3.650 1.00 85.12 94 THR A CA 1
ATOM 701 C C . THR A 1 94 ? 12.435 0.837 -5.028 1.00 85.12 94 THR A C 1
ATOM 703 O O . THR A 1 94 ? 12.068 0.237 -6.040 1.00 85.12 94 THR A O 1
ATOM 706 N N . PHE A 1 95 ? 13.379 1.776 -5.081 1.0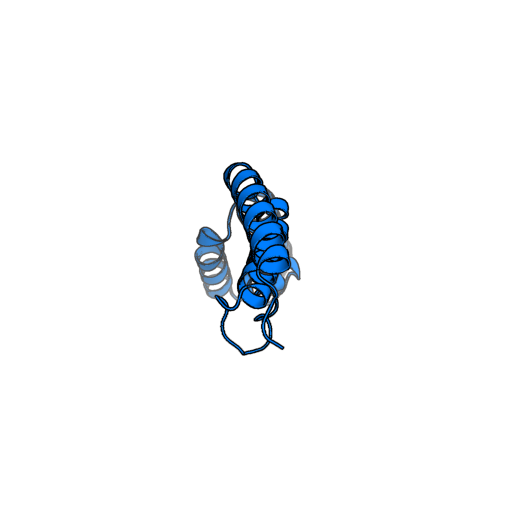0 82.88 95 PHE A N 1
ATOM 707 C CA . PHE A 1 95 ? 14.122 2.044 -6.312 1.00 82.88 95 PHE A CA 1
ATOM 708 C C . PHE A 1 95 ? 14.897 0.806 -6.800 1.00 82.88 95 PHE A C 1
ATOM 710 O O . PHE A 1 95 ? 14.997 0.578 -8.006 1.00 82.88 95 PHE A O 1
ATOM 717 N N . ASP A 1 96 ? 15.400 -0.018 -5.877 1.00 84.06 96 ASP A N 1
ATOM 718 C CA . ASP A 1 96 ? 16.070 -1.277 -6.201 1.00 84.06 96 ASP A CA 1
ATOM 719 C C . ASP A 1 96 ? 15.113 -2.303 -6.825 1.00 84.06 96 ASP A C 1
ATOM 721 O O . ASP A 1 96 ? 15.502 -2.954 -7.794 1.00 84.06 96 ASP A O 1
ATOM 725 N N . ASP A 1 97 ? 13.854 -2.385 -6.374 1.00 84.25 97 ASP A N 1
ATOM 726 C CA . ASP A 1 97 ? 12.835 -3.250 -6.997 1.00 84.25 97 ASP A CA 1
ATOM 727 C C . ASP A 1 97 ? 12.562 -2.834 -8.448 1.00 84.25 97 ASP A C 1
ATOM 729 O O . ASP A 1 97 ? 12.541 -3.664 -9.360 1.00 84.25 97 ASP A O 1
ATOM 733 N N . ILE A 1 98 ? 12.416 -1.526 -8.688 1.00 85.25 98 ILE A N 1
ATOM 734 C CA . ILE A 1 98 ? 12.198 -0.981 -10.034 1.00 85.25 98 ILE A CA 1
ATOM 735 C C . ILE A 1 98 ? 13.407 -1.269 -10.935 1.00 85.25 98 ILE A C 1
ATOM 737 O O . ILE A 1 98 ? 13.254 -1.690 -12.085 1.00 85.25 98 ILE A O 1
ATOM 741 N N . LYS A 1 99 ? 14.623 -1.093 -10.409 1.00 85.44 99 LYS A N 1
ATOM 742 C CA . LYS A 1 99 ? 15.870 -1.374 -11.127 1.00 85.44 99 LYS A CA 1
ATOM 743 C C . LYS A 1 99 ? 16.027 -2.861 -11.450 1.00 85.44 99 LYS A C 1
ATOM 745 O O . LYS A 1 99 ? 16.447 -3.194 -12.558 1.00 85.44 99 LYS A O 1
ATOM 750 N N . ALA A 1 100 ? 15.687 -3.748 -10.517 1.00 86.75 100 ALA A N 1
ATOM 751 C CA . ALA A 1 100 ? 15.703 -5.191 -10.732 1.00 86.75 100 ALA A CA 1
ATOM 752 C C . ALA A 1 100 ? 14.694 -5.606 -11.815 1.00 86.75 100 ALA A C 1
ATOM 754 O O . ALA A 1 100 ? 15.034 -6.397 -12.700 1.00 86.75 100 ALA A O 1
ATOM 755 N N . GLY A 1 101 ? 13.495 -5.015 -11.808 1.00 85.00 101 GLY A N 1
ATOM 756 C CA . GLY A 1 101 ? 12.493 -5.230 -12.851 1.00 85.00 101 GLY A CA 1
ATOM 757 C C . GLY A 1 101 ? 12.975 -4.770 -14.231 1.00 85.00 101 GLY A C 1
ATOM 758 O O . GLY A 1 101 ? 12.926 -5.532 -15.193 1.00 85.00 101 GLY A O 1
ATOM 759 N N . ALA A 1 102 ? 13.560 -3.573 -14.321 1.00 84.56 102 ALA A N 1
ATOM 760 C CA . ALA A 1 102 ? 14.136 -3.061 -15.565 1.00 84.56 102 ALA A CA 1
ATOM 761 C C . ALA A 1 102 ? 15.290 -3.919 -16.098 1.00 84.56 102 ALA A C 1
ATOM 763 O O . ALA A 1 102 ? 15.339 -4.199 -17.293 1.00 84.56 102 ALA A O 1
ATOM 764 N N . LEU A 1 103 ? 16.192 -4.385 -15.230 1.00 85.06 103 LEU A N 1
ATOM 765 C CA . LEU A 1 103 ? 17.255 -5.313 -15.624 1.00 85.06 103 LEU A CA 1
ATOM 766 C C . LEU A 1 103 ? 16.695 -6.642 -16.136 1.00 85.06 103 LEU A C 1
ATOM 768 O O . LEU A 1 103 ? 17.195 -7.168 -17.126 1.00 85.06 103 LEU A O 1
ATOM 772 N N . THR A 1 104 ? 15.654 -7.168 -15.491 1.00 86.50 104 THR A N 1
ATOM 773 C CA . THR A 1 104 ? 14.981 -8.400 -15.923 1.00 86.50 104 THR A CA 1
ATOM 774 C C . THR A 1 104 ? 14.350 -8.216 -17.300 1.00 86.50 104 THR A C 1
ATOM 776 O O . THR A 1 104 ? 14.620 -9.009 -18.197 1.00 86.50 104 THR A O 1
ATOM 779 N N . TRP A 1 105 ? 13.613 -7.119 -17.507 1.00 86.50 105 TRP A N 1
ATOM 780 C CA . TRP A 1 105 ? 13.008 -6.805 -18.801 1.00 86.50 105 TRP A CA 1
ATOM 781 C C . TRP A 1 105 ? 14.064 -6.682 -19.899 1.00 86.50 105 TRP A C 1
ATOM 783 O O . TRP A 1 105 ? 13.896 -7.256 -20.973 1.00 86.50 105 TRP A O 1
ATOM 793 N N . ILE A 1 106 ? 15.169 -5.976 -19.620 1.00 83.62 106 ILE A N 1
ATOM 794 C CA . ILE A 1 106 ? 16.292 -5.830 -20.552 1.00 83.62 106 ILE A CA 1
ATOM 795 C C . ILE A 1 106 ? 16.905 -7.191 -20.867 1.00 83.62 106 ILE A C 1
ATOM 797 O O . ILE A 1 106 ? 17.139 -7.460 -22.033 1.00 83.62 106 ILE A O 1
ATOM 801 N N . ASN A 1 107 ? 17.156 -8.057 -19.885 1.00 83.69 107 ASN A N 1
ATOM 802 C CA . ASN A 1 107 ? 17.737 -9.375 -20.148 1.00 83.69 107 ASN A CA 1
ATOM 803 C C . ASN A 1 107 ? 16.817 -10.242 -21.022 1.00 83.69 107 ASN A C 1
ATOM 805 O O . ASN A 1 107 ? 17.289 -10.845 -21.983 1.00 83.69 107 ASN A O 1
ATOM 809 N N . GLU A 1 108 ? 15.514 -10.247 -20.744 1.00 81.62 108 GLU A N 1
ATOM 810 C CA . GLU A 1 108 ? 14.526 -11.030 -21.497 1.00 81.62 108 GLU A CA 1
ATOM 811 C C . GLU A 1 108 ? 14.283 -10.470 -22.912 1.00 81.62 108 GLU A C 1
ATOM 813 O O . GLU A 1 108 ? 14.112 -11.231 -23.864 1.00 81.62 108 GLU A O 1
ATOM 818 N N . ASN A 1 109 ? 14.306 -9.143 -23.085 1.00 74.62 109 ASN A N 1
ATOM 819 C CA . ASN A 1 109 ? 14.038 -8.489 -24.373 1.00 74.62 109 ASN A CA 1
ATOM 820 C C . ASN A 1 109 ? 15.303 -8.262 -25.217 1.00 74.62 109 ASN A C 1
ATOM 822 O O . ASN A 1 109 ? 15.227 -8.294 -26.443 1.00 74.62 109 ASN A O 1
ATOM 826 N N . ALA A 1 110 ? 16.481 -8.092 -24.609 1.00 62.06 110 ALA A N 1
ATOM 827 C CA . ALA A 1 110 ? 17.757 -8.039 -25.330 1.00 62.06 110 ALA A CA 1
ATOM 828 C C . ALA A 1 110 ? 18.102 -9.394 -25.965 1.00 62.06 110 ALA A C 1
ATOM 830 O O . ALA A 1 110 ? 18.725 -9.425 -27.023 1.00 62.06 110 ALA A O 1
ATOM 831 N N . LEU A 1 111 ? 17.633 -10.501 -25.375 1.00 51.44 111 LEU A N 1
ATOM 832 C CA . LEU A 1 111 ? 17.710 -11.842 -25.961 1.00 51.44 111 LEU A CA 1
ATOM 833 C C . LEU A 1 111 ? 16.855 -12.003 -27.228 1.00 51.44 111 LEU A C 1
ATOM 835 O O . LEU A 1 111 ? 17.149 -12.875 -28.036 1.00 51.44 111 LEU A O 1
ATOM 839 N N . GLN A 1 112 ? 15.832 -11.168 -27.435 1.00 50.00 112 GLN A N 1
ATOM 840 C CA . GLN A 1 112 ? 15.013 -11.198 -28.655 1.00 50.00 112 GLN A CA 1
ATOM 841 C C . GLN A 1 112 ? 15.577 -10.347 -29.803 1.00 50.00 112 GLN A C 1
ATOM 843 O O . GLN A 1 112 ? 15.072 -10.421 -30.922 1.00 50.00 112 GLN A O 1
ATOM 848 N N . ALA A 1 113 ? 16.610 -9.541 -29.541 1.00 44.72 113 ALA A N 1
ATOM 849 C CA . ALA A 1 113 ? 17.277 -8.708 -30.542 1.00 44.72 113 ALA A CA 1
ATOM 850 C C . ALA A 1 113 ? 18.617 -9.292 -31.043 1.00 44.72 113 ALA A C 1
ATOM 852 O O . ALA A 1 113 ? 19.283 -8.638 -31.849 1.00 44.72 113 ALA A O 1
ATOM 853 N N . ALA A 1 114 ? 19.012 -10.480 -30.563 1.00 40.75 114 ALA A N 1
ATOM 854 C CA . ALA A 1 114 ? 20.257 -11.173 -30.910 1.00 40.75 114 ALA A CA 1
ATOM 855 C C . ALA A 1 114 ? 20.025 -12.360 -31.857 1.00 40.75 114 ALA A C 1
ATOM 857 O O . ALA A 1 114 ? 19.051 -13.115 -31.638 1.00 40.75 114 ALA A O 1
#

Secondary structure (DSSP, 8-state):
-PPPHHHHHHHHHHHHHHHHHHTT--HHHHHHHHHHHHHHHHHHT-S-SS-------S-HHHHHHHTTGGGGS-HHHHHHHHHHHGGGBTTTB-HHHHHHHHHHHHHHHHTT--

Sequence (114 aa):
MKLSAIERLDLSDKLDELLGQAKSATGIALLDLNDQIDEVLVKLGYGPTGEPAAPAGPPKIVTDFLAGEFNKQSATDFVATLRALEPFQSVFLTFDDIKAGALTWINENALQAA

Organism: NCBI:txid67827

Solvent-accessible surface area (backbone atoms only — not comparable to full-atom values): 6703 Å² total; per-residue (Å²): 134,80,79,50,76,65,58,49,49,54,46,49,56,51,43,54,51,43,54,59,51,40,77,76,43,60,48,69,61,25,52,57,39,48,55,54,43,51,54,44,33,40,72,75,65,76,41,71,96,58,75,79,75,66,73,79,57,75,54,65,71,57,48,40,47,76,69,50,58,52,64,82,47,52,75,70,56,40,53,51,51,54,61,71,40,53,86,38,50,74,56,80,37,49,73,65,55,54,50,52,48,51,52,51,36,47,57,64,51,54,60,73,77,106

Radius of gyration: 20.46 Å; Cα contacts (8 Å, |Δi|>4): 64; chains: 1; bounding box: 47×22×59 Å

Mean predicted aligned error: 14.64 Å

Foldseek 3Di:
DDDDPVRLVVLVVVLVVLVVVLVVDFAPRNLVSVVVNQVSCVVNVNHDPDDPPPSCPPPVLLVCLLVLVCLPPDPVVNVVSLVVCVVCDRHRDDPVSSVVSVVNSCVSVVVVVD

pLDDT: mean 77.89, std 12.62, range [40.75, 91.88]